Protein AF-A0A3P1YJA3-F1 (afdb_monomer)

Mean predicted aligned error: 10.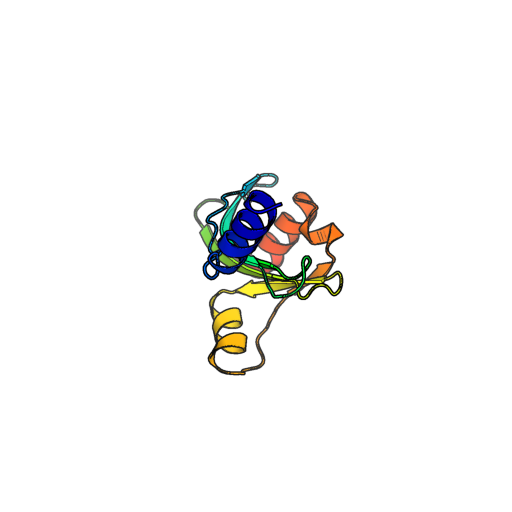39 Å

Secondary structure (DSSP, 8-state):
-HHHHHHHHHHTT----------EEESSSEEEEEEEEEE-SSTTEEEEEEEEEETTEEEEEEEEEESSSEEEEEEHHHHHHHHHH------EEEEHHHHHSHHHHHHHHIIIII-----

Sequence (119 aa):
MEQERLNHSMDRRKRNNSSSHYRIKTGSGVSILIVASEYGNRACELTELLLCHVGFKTVPVVSVNKGNGYVRLYSWENYVAETCYDKDAESISLSQDEYDDDALLNTAIEKHFLTLTKQ

Foldseek 3Di:
DVVVVVVVVVVVVPPPPFPQDWDWQDDDLKIKTFGTKDADPDPQWIKTWIFIDHDHDTFTKIWTTPPPQKIKIDGPVQVCCCPVVVDHGDTDIDGPVLCVDSVSVNVCCCVPPVPDDDD

Organism: Tannerella forsythia (NCBI:txid28112)

Radius of gyration: 17.04 Å; Cα contacts (8 Å, |Δi|>4): 199; chains: 1; bounding box: 58×28×35 Å

Structure (mmCIF, N/CA/C/O backbone):
data_AF-A0A3P1YJA3-F1
#
_entry.id   AF-A0A3P1YJA3-F1
#
loop_
_atom_site.group_PDB
_atom_site.id
_atom_site.type_symbol
_atom_site.label_atom_id
_atom_site.label_alt_id
_atom_site.label_comp_id
_atom_site.label_asym_id
_atom_site.label_entity_id
_atom_site.label_seq_id
_atom_site.pdbx_PDB_ins_code
_atom_site.Cartn_x
_atom_site.Cartn_y
_atom_site.Cartn_z
_atom_site.occupancy
_atom_site.B_iso_or_equiv
_atom_site.auth_seq_id
_atom_site.auth_comp_id
_atom_site.auth_asym_id
_atom_site.auth_atom_id
_atom_site.pdbx_PDB_model_num
ATOM 1 N N . MET A 1 1 ? 39.807 -13.650 -15.563 1.00 52.34 1 MET A N 1
ATOM 2 C CA . MET A 1 1 ? 38.898 -13.446 -16.715 1.00 52.34 1 MET A CA 1
ATOM 3 C C . MET A 1 1 ? 37.817 -14.531 -16.835 1.00 52.34 1 MET A C 1
ATOM 5 O O . MET A 1 1 ? 36.721 -14.221 -17.277 1.00 52.34 1 MET A O 1
ATOM 9 N N . GLU A 1 2 ? 38.056 -15.778 -16.402 1.00 45.34 2 GLU A N 1
ATOM 10 C CA . GLU A 1 2 ? 37.005 -16.820 -16.335 1.00 45.34 2 GLU A CA 1
ATOM 11 C C . GLU A 1 2 ? 36.070 -16.679 -15.115 1.00 45.34 2 GLU A C 1
ATOM 13 O O . GLU A 1 2 ? 34.876 -16.959 -15.201 1.00 45.34 2 GLU A O 1
ATOM 18 N N . GLN A 1 3 ? 36.584 -16.153 -13.998 1.00 43.34 3 GLN A N 1
ATOM 19 C CA . GLN A 1 3 ? 35.828 -15.987 -12.748 1.00 43.34 3 GLN A CA 1
ATOM 20 C C . GLN A 1 3 ? 34.728 -14.910 -12.832 1.00 43.34 3 GLN A C 1
ATOM 22 O O . GLN A 1 3 ? 33.643 -15.081 -12.284 1.00 43.34 3 GLN A O 1
ATOM 27 N N . GLU A 1 4 ? 34.960 -13.832 -13.589 1.00 45.97 4 GLU A N 1
ATOM 28 C CA . GLU A 1 4 ? 33.963 -12.770 -13.815 1.00 45.97 4 GLU A CA 1
ATOM 29 C C . GLU A 1 4 ? 32.794 -13.246 -14.690 1.00 45.97 4 GLU A C 1
ATOM 31 O O . GLU A 1 4 ? 31.650 -12.838 -14.487 1.00 45.97 4 GLU A O 1
ATOM 36 N N . ARG A 1 5 ? 33.046 -14.176 -15.623 1.00 46.78 5 ARG A N 1
ATOM 37 C CA . ARG A 1 5 ? 31.994 -14.788 -16.449 1.00 46.78 5 ARG A CA 1
ATOM 38 C C . ARG A 1 5 ? 31.119 -15.756 -15.653 1.00 46.78 5 ARG A C 1
ATOM 40 O O . ARG A 1 5 ? 29.915 -15.825 -15.900 1.00 46.78 5 ARG A O 1
ATOM 47 N N . LEU A 1 6 ? 31.692 -16.458 -14.673 1.00 44.25 6 LEU A N 1
ATOM 48 C CA . LEU A 1 6 ? 30.937 -17.316 -13.755 1.00 44.25 6 LEU A CA 1
ATOM 49 C C . LEU A 1 6 ? 30.002 -16.499 -12.852 1.00 44.25 6 LEU A C 1
ATOM 51 O O . LEU A 1 6 ? 28.835 -16.876 -12.721 1.00 44.25 6 LEU A O 1
ATOM 55 N N . ASN A 1 7 ? 30.459 -15.346 -12.345 1.00 43.62 7 ASN A N 1
ATOM 56 C CA . ASN A 1 7 ? 29.633 -14.441 -11.536 1.00 43.62 7 ASN A CA 1
ATOM 57 C C . ASN A 1 7 ? 28.425 -13.901 -12.316 1.00 43.62 7 ASN A C 1
ATOM 59 O O . ASN A 1 7 ? 27.307 -13.934 -11.804 1.00 43.62 7 ASN A O 1
ATOM 63 N N . HIS A 1 8 ? 28.599 -13.519 -13.585 1.00 42.88 8 HIS A N 1
ATOM 64 C CA . HIS A 1 8 ? 27.468 -13.099 -14.421 1.00 42.88 8 HIS A CA 1
ATOM 65 C C . HIS A 1 8 ? 26.521 -14.244 -14.816 1.00 42.88 8 HIS A C 1
ATOM 67 O O . HIS A 1 8 ? 25.340 -14.002 -15.075 1.00 42.88 8 HIS A O 1
ATOM 73 N N . SER A 1 9 ? 26.998 -15.495 -14.853 1.00 40.84 9 SER A N 1
ATOM 74 C CA . SER A 1 9 ? 26.139 -16.647 -15.165 1.00 40.84 9 SER A CA 1
ATOM 75 C C . SER A 1 9 ? 25.270 -17.087 -13.979 1.00 40.84 9 SER A C 1
ATOM 77 O O . SER A 1 9 ? 24.157 -17.572 -14.195 1.00 40.84 9 SER A O 1
ATOM 79 N N . MET A 1 10 ? 25.734 -16.877 -12.738 1.00 42.94 10 MET A N 1
ATOM 80 C CA . MET A 1 10 ? 24.929 -17.153 -11.540 1.00 42.94 10 MET A CA 1
ATOM 81 C C . MET A 1 10 ? 23.841 -16.101 -11.309 1.00 42.94 10 MET A C 1
ATOM 83 O O . MET A 1 10 ? 22.776 -16.433 -10.793 1.00 42.94 10 MET A O 1
ATOM 87 N N . ASP A 1 11 ? 24.066 -14.863 -11.751 1.00 45.59 11 ASP A N 1
ATOM 88 C CA . ASP A 1 11 ? 23.129 -13.750 -11.550 1.00 45.59 11 ASP A CA 1
ATOM 89 C C . ASP A 1 11 ? 21.824 -13.923 -12.349 1.00 45.59 11 ASP A C 1
ATOM 91 O O . ASP A 1 11 ? 20.735 -13.557 -11.915 1.00 45.59 11 ASP A O 1
ATOM 95 N N . ARG A 1 12 ? 21.892 -14.609 -13.498 1.00 41.88 12 ARG A N 1
ATOM 96 C CA . ARG A 1 12 ? 20.712 -14.913 -14.327 1.00 41.88 12 ARG A CA 1
ATOM 97 C C . ARG A 1 12 ? 19.842 -16.056 -13.794 1.00 41.88 12 ARG A C 1
ATOM 99 O O . ARG A 1 12 ? 18.742 -16.256 -14.307 1.00 41.88 12 ARG A O 1
ATOM 106 N N . ARG A 1 13 ? 20.309 -16.814 -12.790 1.00 43.50 13 ARG A N 1
ATOM 107 C CA . ARG A 1 13 ? 19.560 -17.938 -12.192 1.00 43.50 13 ARG A CA 1
ATOM 108 C C . ARG A 1 13 ? 18.750 -17.556 -10.949 1.00 43.50 13 ARG A C 1
ATOM 110 O O . ARG A 1 13 ? 18.003 -18.396 -10.464 1.00 43.50 13 ARG A O 1
ATOM 117 N N . LYS A 1 14 ? 18.789 -16.299 -10.488 1.00 43.09 14 LYS A N 1
ATOM 118 C CA . LYS A 1 14 ? 17.879 -15.774 -9.448 1.00 43.09 14 LYS A CA 1
ATOM 119 C C . LYS A 1 14 ? 16.537 -15.274 -10.012 1.00 43.09 14 LYS A C 1
ATOM 121 O O . LYS A 1 14 ? 15.952 -14.313 -9.523 1.00 43.09 14 LYS A O 1
ATOM 126 N N . ARG A 1 15 ? 16.004 -15.948 -11.037 1.00 42.19 15 ARG A N 1
ATOM 127 C CA . ARG A 1 15 ? 14.577 -15.851 -11.388 1.00 42.19 15 ARG A CA 1
ATOM 128 C C . ARG A 1 15 ? 13.784 -16.623 -10.336 1.00 42.19 15 ARG A C 1
ATOM 130 O O . ARG A 1 15 ? 13.524 -17.802 -10.527 1.00 42.19 15 ARG A O 1
ATOM 137 N N . ASN A 1 16 ? 13.589 -15.978 -9.190 1.00 42.56 16 ASN A N 1
ATOM 138 C CA . ASN A 1 16 ? 12.593 -16.207 -8.136 1.00 42.56 16 ASN A CA 1
ATOM 139 C C . ASN A 1 16 ? 13.049 -15.372 -6.933 1.00 42.56 16 ASN A C 1
ATOM 141 O O . ASN A 1 16 ? 13.440 -15.893 -5.892 1.00 42.56 16 ASN A O 1
ATOM 145 N N . ASN A 1 17 ? 13.089 -14.051 -7.109 1.00 43.69 17 ASN A N 1
ATOM 146 C CA . ASN A 1 17 ? 13.495 -13.114 -6.066 1.00 43.69 17 ASN A CA 1
ATOM 147 C C . ASN A 1 17 ? 12.299 -12.762 -5.158 1.00 43.69 17 ASN A C 1
ATOM 149 O O . ASN A 1 17 ? 12.102 -11.602 -4.811 1.00 43.69 17 ASN A O 1
ATOM 153 N N . SER A 1 18 ? 11.508 -13.762 -4.752 1.00 44.88 18 SER A N 1
ATOM 154 C CA . SER A 1 18 ? 10.595 -13.632 -3.611 1.00 44.88 18 SER A CA 1
ATOM 155 C C . SER A 1 18 ? 11.444 -13.664 -2.345 1.00 44.88 18 SER A C 1
ATOM 157 O O . SER A 1 18 ? 11.533 -14.670 -1.646 1.00 44.88 18 SER A O 1
ATOM 159 N N . SER A 1 19 ? 12.177 -12.583 -2.107 1.00 48.00 19 SER A N 1
ATOM 160 C CA . SER A 1 19 ? 12.934 -12.435 -0.880 1.00 48.00 19 SER A CA 1
ATOM 161 C C . SER A 1 19 ? 11.971 -11.969 0.199 1.00 48.00 19 SER A C 1
ATOM 163 O O . SER A 1 19 ? 11.535 -10.819 0.181 1.00 48.00 19 SER A O 1
ATOM 165 N N . SER A 1 20 ? 11.617 -12.862 1.122 1.00 45.16 20 SER A N 1
ATOM 166 C CA . SER A 1 20 ? 10.863 -12.518 2.328 1.00 45.16 20 SER A CA 1
ATOM 167 C C . SER A 1 20 ? 11.723 -11.610 3.210 1.00 45.16 20 SER A C 1
ATOM 169 O O . SER A 1 20 ? 12.472 -12.080 4.062 1.00 45.16 20 SER A O 1
ATOM 171 N N . HIS A 1 21 ? 11.670 -10.303 2.967 1.00 53.44 21 HIS A N 1
ATOM 172 C CA . HIS A 1 21 ? 12.263 -9.308 3.846 1.00 53.44 21 HIS A CA 1
ATOM 173 C C . HIS A 1 21 ? 11.176 -8.767 4.761 1.00 53.44 21 HIS A C 1
ATOM 175 O O . HIS A 1 21 ? 10.241 -8.112 4.313 1.00 53.44 21 HIS A O 1
ATOM 181 N N . TYR A 1 22 ? 11.317 -9.035 6.053 1.00 54.22 22 TYR A N 1
ATOM 182 C CA . TYR A 1 22 ? 10.459 -8.455 7.074 1.00 54.22 22 TYR A CA 1
ATOM 183 C C . TYR A 1 22 ? 11.080 -7.154 7.562 1.00 54.22 22 TYR A C 1
ATOM 185 O O . TYR A 1 22 ? 12.108 -7.148 8.241 1.00 54.22 22 TYR A O 1
ATOM 193 N N . ARG A 1 23 ? 10.435 -6.041 7.221 1.00 60.09 23 ARG A N 1
ATOM 194 C CA . ARG A 1 23 ? 10.639 -4.751 7.878 1.00 60.09 23 ARG A CA 1
ATOM 195 C C . ARG A 1 23 ? 9.410 -4.479 8.731 1.00 60.09 23 ARG A C 1
ATOM 197 O O . ARG A 1 23 ? 8.290 -4.560 8.233 1.00 60.09 23 ARG A O 1
ATOM 204 N N . ILE A 1 24 ? 9.635 -4.182 10.008 1.00 64.25 24 ILE A N 1
ATOM 205 C CA . ILE A 1 24 ? 8.585 -3.742 10.924 1.00 64.25 24 ILE A CA 1
ATOM 206 C C . ILE A 1 24 ? 8.696 -2.224 11.025 1.00 64.25 24 ILE A C 1
ATOM 208 O O . ILE A 1 24 ? 9.712 -1.715 11.499 1.00 64.25 24 ILE A O 1
ATOM 212 N N . LYS A 1 25 ? 7.675 -1.508 10.557 1.00 68.81 25 LYS A N 1
ATOM 213 C CA . LYS A 1 25 ? 7.533 -0.062 10.768 1.00 68.81 25 LYS A CA 1
ATOM 214 C C . LYS A 1 25 ? 6.570 0.149 11.935 1.00 68.81 25 LYS A C 1
ATOM 216 O O . LYS A 1 25 ? 5.459 -0.384 11.921 1.00 68.81 25 LYS A O 1
ATOM 221 N N . THR A 1 26 ? 7.006 0.862 12.972 1.00 60.62 26 THR A N 1
ATOM 222 C CA . THR A 1 26 ? 6.210 1.105 14.187 1.00 60.62 26 THR A CA 1
ATOM 223 C C . THR A 1 26 ? 6.196 2.585 14.513 1.00 60.62 26 THR A C 1
ATOM 225 O O . THR A 1 26 ? 7.260 3.175 14.687 1.00 60.62 26 THR A O 1
ATOM 228 N N . GLY A 1 27 ? 5.013 3.169 14.681 1.00 58.25 27 GLY A N 1
ATOM 229 C CA . GLY A 1 27 ? 4.924 4.556 15.127 1.00 58.25 27 GLY A CA 1
ATOM 230 C C . GLY A 1 27 ? 3.542 5.153 14.948 1.00 58.25 27 GLY A C 1
ATOM 231 O O . GLY A 1 27 ? 3.397 5.988 14.072 1.00 58.25 27 GLY A O 1
ATOM 232 N N . SER A 1 28 ? 2.561 4.691 15.740 1.00 61.34 28 SER A N 1
ATOM 233 C CA . SER A 1 28 ? 1.237 5.322 15.995 1.00 61.34 28 SER A CA 1
ATOM 234 C C . SER A 1 28 ? 0.160 4.290 16.387 1.00 61.34 28 SER A C 1
ATOM 236 O O . SER A 1 28 ? -0.950 4.318 15.871 1.00 61.34 28 SER A O 1
ATOM 238 N N . GLY A 1 29 ? 0.464 3.281 17.213 1.00 70.94 29 GLY A N 1
ATOM 239 C CA . GLY A 1 29 ? -0.489 2.177 17.462 1.00 70.94 29 GLY A CA 1
ATOM 240 C C . GLY A 1 29 ? -0.796 1.302 16.230 1.00 70.94 29 GLY A C 1
ATOM 241 O O . GLY A 1 29 ? -1.425 0.255 16.380 1.00 70.94 29 GLY A O 1
ATOM 242 N N . VAL A 1 30 ? -0.298 1.702 15.055 1.00 79.00 30 VAL A N 1
ATOM 243 C CA . VAL A 1 30 ? -0.185 0.931 13.823 1.00 79.00 30 VAL A CA 1
ATOM 244 C C . VAL A 1 30 ? 1.196 0.271 13.802 1.00 79.00 30 VAL A C 1
ATOM 246 O O . VAL A 1 30 ? 2.220 0.939 13.993 1.00 79.00 30 VAL A O 1
ATOM 249 N N . SER A 1 31 ? 1.238 -1.037 13.569 1.00 85.00 31 SER A N 1
ATOM 250 C CA . SER A 1 31 ? 2.454 -1.739 13.162 1.00 85.00 31 SER A CA 1
ATOM 251 C C . SER A 1 31 ? 2.266 -2.321 11.769 1.00 85.00 31 SER A C 1
ATOM 253 O O . SER A 1 31 ? 1.241 -2.926 11.463 1.00 85.00 31 SER A O 1
ATOM 255 N N . ILE A 1 32 ? 3.252 -2.116 10.902 1.00 88.25 32 ILE A N 1
ATOM 256 C CA . ILE A 1 32 ? 3.223 -2.616 9.528 1.00 88.25 32 ILE A CA 1
ATOM 257 C C . ILE A 1 32 ? 4.345 -3.629 9.377 1.00 88.25 32 ILE A C 1
ATOM 259 O O . ILE A 1 32 ? 5.513 -3.306 9.604 1.00 88.25 32 ILE A O 1
ATOM 263 N N . LEU A 1 33 ? 3.980 -4.846 8.989 1.00 89.06 33 LEU A N 1
ATOM 264 C CA . LEU A 1 33 ? 4.900 -5.925 8.670 1.00 89.06 33 LEU A CA 1
ATOM 265 C C . LEU A 1 33 ? 4.913 -6.152 7.160 1.00 89.06 33 LEU A C 1
ATOM 267 O O . LEU A 1 33 ? 3.894 -6.518 6.583 1.00 89.06 33 LEU A O 1
ATOM 271 N N . ILE A 1 34 ? 6.074 -6.007 6.529 1.00 90.44 34 ILE A N 1
ATOM 272 C CA . ILE A 1 34 ? 6.261 -6.451 5.143 1.00 90.44 34 ILE A CA 1
ATOM 273 C C . ILE A 1 34 ? 6.436 -7.972 5.152 1.00 90.44 34 ILE A C 1
ATOM 275 O O . ILE A 1 34 ? 7.355 -8.480 5.791 1.00 90.44 34 ILE A O 1
ATOM 279 N N . VAL A 1 35 ? 5.542 -8.712 4.497 1.00 89.88 35 VAL A N 1
ATOM 280 C CA . VAL A 1 35 ? 5.581 -10.189 4.487 1.00 89.88 35 VAL A CA 1
ATOM 281 C C . VAL A 1 35 ? 6.144 -10.766 3.195 1.00 89.88 35 VAL A C 1
ATOM 283 O O . VAL A 1 35 ? 6.705 -11.862 3.198 1.00 89.88 35 VAL A O 1
ATOM 286 N N . ALA A 1 36 ? 6.022 -10.033 2.094 1.00 88.50 36 ALA A N 1
ATOM 287 C CA . ALA A 1 36 ? 6.586 -10.407 0.809 1.00 88.50 36 ALA A CA 1
ATOM 288 C C . ALA A 1 36 ? 6.899 -9.152 0.001 1.00 88.50 36 ALA A C 1
ATOM 290 O O . ALA A 1 36 ? 6.138 -8.187 0.049 1.00 88.50 36 ALA A O 1
ATOM 291 N N . SER A 1 37 ? 7.980 -9.215 -0.769 1.00 91.25 37 SER A N 1
ATOM 292 C CA . SER A 1 37 ? 8.378 -8.173 -1.708 1.00 91.25 37 SER A CA 1
ATOM 293 C C . SER A 1 37 ? 8.727 -8.820 -3.047 1.00 91.25 37 SER A C 1
ATOM 295 O O . SER A 1 37 ? 9.424 -9.838 -3.095 1.00 91.25 37 SER A O 1
ATOM 297 N N . GLU A 1 38 ? 8.257 -8.218 -4.132 1.00 90.25 38 GLU A N 1
ATOM 298 C CA . GLU A 1 38 ? 8.556 -8.598 -5.506 1.00 90.25 38 GLU A CA 1
ATOM 299 C C . GLU A 1 38 ? 9.088 -7.382 -6.263 1.00 90.25 38 GLU A C 1
ATOM 301 O O . GLU A 1 38 ? 8.415 -6.358 -6.392 1.00 90.25 38 GLU A O 1
ATOM 306 N N . TYR A 1 39 ? 10.313 -7.498 -6.770 1.00 88.94 39 TYR A N 1
ATOM 307 C CA . TYR A 1 39 ? 10.925 -6.465 -7.597 1.00 88.94 39 TYR A CA 1
ATOM 308 C C . TYR A 1 39 ? 10.501 -6.635 -9.052 1.00 88.94 39 TYR A C 1
ATOM 310 O O . TYR A 1 39 ? 10.515 -7.746 -9.585 1.00 88.94 39 TYR A O 1
ATOM 318 N N . GLY A 1 40 ? 10.160 -5.521 -9.695 1.00 86.56 40 GLY A N 1
ATOM 319 C CA . GLY A 1 40 ? 9.850 -5.495 -11.118 1.00 86.56 40 GLY A CA 1
ATOM 320 C C . GLY A 1 40 ? 11.098 -5.519 -12.002 1.00 86.56 40 GLY A C 1
ATOM 321 O O . GLY A 1 40 ? 12.208 -5.848 -11.581 1.00 86.56 40 GLY A O 1
ATOM 322 N N . ASN A 1 41 ? 10.913 -5.146 -13.268 1.00 84.88 41 ASN A N 1
ATOM 323 C CA . ASN A 1 41 ? 11.997 -5.148 -14.253 1.00 84.88 41 ASN A CA 1
ATOM 324 C C . ASN A 1 41 ? 12.917 -3.933 -14.099 1.00 84.88 41 ASN A C 1
ATOM 326 O O . ASN A 1 41 ? 14.068 -3.962 -14.542 1.00 84.88 41 ASN A O 1
ATOM 330 N N . ARG A 1 42 ? 12.407 -2.849 -13.506 1.00 83.94 42 ARG A N 1
ATOM 331 C CA . ARG A 1 42 ? 13.179 -1.641 -13.199 1.00 83.94 42 ARG A CA 1
ATOM 332 C C . ARG A 1 42 ? 13.549 -1.624 -11.722 1.00 83.94 42 ARG A C 1
ATOM 334 O O . ARG A 1 42 ? 12.784 -2.077 -10.883 1.00 83.94 42 ARG A O 1
ATOM 341 N N . ALA A 1 43 ? 14.691 -1.019 -11.400 1.00 78.56 43 ALA A N 1
ATOM 342 C CA . ALA A 1 43 ? 15.201 -0.949 -10.027 1.00 78.56 43 ALA A CA 1
ATOM 343 C C . ALA A 1 43 ? 14.244 -0.253 -9.036 1.00 78.56 43 ALA A C 1
ATOM 345 O O . ALA A 1 43 ? 14.310 -0.510 -7.841 1.00 78.56 43 ALA A O 1
ATOM 346 N N . CYS A 1 44 ? 13.369 0.621 -9.535 1.00 81.94 44 CYS A N 1
ATOM 347 C CA . CYS A 1 44 ? 12.366 1.345 -8.756 1.00 81.94 44 CYS A CA 1
ATOM 348 C C . CYS A 1 44 ? 10.976 0.684 -8.759 1.00 81.94 44 CYS A C 1
ATOM 350 O O . CYS A 1 44 ? 10.057 1.214 -8.141 1.00 81.94 44 CYS A O 1
ATOM 352 N N . GLU A 1 45 ? 10.795 -0.440 -9.458 1.00 90.00 45 GLU A N 1
ATOM 353 C CA . GLU A 1 45 ? 9.542 -1.191 -9.433 1.00 90.00 45 GLU A CA 1
ATOM 354 C C . GLU A 1 45 ? 9.554 -2.182 -8.269 1.00 90.00 45 GLU A C 1
ATOM 356 O O . GLU A 1 45 ? 10.422 -3.055 -8.191 1.00 90.00 45 GLU A O 1
ATOM 361 N N . LEU A 1 46 ? 8.572 -2.061 -7.382 1.00 93.19 46 LEU A N 1
ATOM 362 C CA . LEU A 1 46 ? 8.459 -2.881 -6.182 1.00 93.19 46 LEU A CA 1
ATOM 363 C C . LEU A 1 46 ? 6.986 -3.089 -5.849 1.00 93.19 46 LEU A C 1
ATOM 365 O O . LEU A 1 46 ? 6.211 -2.136 -5.824 1.00 93.19 46 LEU A O 1
ATOM 369 N N . THR A 1 47 ? 6.602 -4.335 -5.610 1.00 94.56 47 THR A N 1
ATOM 370 C CA . THR A 1 47 ? 5.297 -4.698 -5.057 1.00 94.56 47 THR A CA 1
ATOM 371 C C . THR A 1 47 ? 5.511 -5.358 -3.708 1.00 94.56 47 THR A C 1
ATOM 373 O O . THR A 1 47 ? 6.322 -6.277 -3.612 1.00 94.56 47 THR A O 1
ATOM 376 N N . GLU A 1 48 ? 4.813 -4.913 -2.669 1.00 94.19 48 GLU A N 1
ATOM 377 C CA . GLU A 1 48 ? 4.943 -5.484 -1.329 1.00 94.19 48 GLU A CA 1
ATOM 378 C C . GLU A 1 48 ? 3.580 -5.859 -0.759 1.00 94.19 48 GLU A C 1
ATOM 380 O O . GLU A 1 48 ? 2.608 -5.118 -0.890 1.00 94.19 48 GLU A O 1
ATOM 385 N N . LEU A 1 49 ? 3.513 -7.009 -0.091 1.00 94.44 49 LEU A N 1
ATOM 386 C CA . LEU A 1 49 ? 2.379 -7.363 0.752 1.00 94.44 49 LEU A CA 1
ATOM 387 C C . LEU A 1 49 ? 2.693 -6.932 2.184 1.00 94.44 49 LEU A C 1
ATOM 389 O O . LEU A 1 49 ? 3.682 -7.364 2.781 1.00 94.44 49 LEU A O 1
ATOM 393 N N . LEU A 1 50 ? 1.822 -6.093 2.724 1.00 93.19 50 LEU A N 1
ATOM 394 C CA . LEU A 1 50 ? 1.894 -5.507 4.049 1.00 93.19 50 LEU A CA 1
ATOM 395 C C . LEU A 1 50 ? 0.807 -6.133 4.927 1.00 93.19 50 LEU A C 1
ATOM 397 O O . LEU A 1 50 ? -0.360 -6.172 4.544 1.00 93.19 50 LEU A O 1
ATOM 401 N N . LEU A 1 51 ? 1.163 -6.592 6.123 1.00 92.56 51 LEU A N 1
ATOM 402 C CA . LEU A 1 51 ? 0.210 -6.863 7.195 1.00 92.56 51 LEU A CA 1
ATOM 403 C C . LEU A 1 51 ? 0.200 -5.667 8.140 1.00 92.56 51 LEU A C 1
ATOM 405 O O . LEU A 1 51 ? 1.164 -5.415 8.863 1.00 92.56 51 LEU A O 1
ATOM 409 N N . CYS A 1 52 ? -0.891 -4.911 8.096 1.00 90.94 52 CYS A N 1
ATOM 410 C CA . CYS A 1 52 ? -1.085 -3.716 8.899 1.00 90.94 52 CYS A CA 1
ATOM 411 C C . CYS A 1 52 ? -1.929 -4.055 10.127 1.00 90.94 52 CYS A C 1
ATOM 413 O O . CYS A 1 52 ? -3.069 -4.504 9.995 1.00 90.94 52 CYS A O 1
ATOM 415 N N . HIS A 1 53 ? -1.384 -3.823 11.316 1.00 87.19 53 HIS A N 1
ATOM 416 C CA . HIS A 1 53 ? -2.025 -4.130 12.586 1.00 87.19 53 HIS A CA 1
ATOM 417 C C . HIS A 1 53 ? -2.344 -2.857 13.368 1.00 87.19 53 HIS A C 1
ATOM 419 O O . HIS A 1 53 ? -1.454 -2.043 13.591 1.00 87.19 53 HIS A O 1
ATOM 425 N N . VAL A 1 54 ? -3.583 -2.721 13.849 1.00 80.69 54 VAL A N 1
ATOM 426 C CA . VAL A 1 54 ? -3.990 -1.710 14.845 1.00 80.69 54 VAL A CA 1
ATOM 427 C C . VAL A 1 54 ? -4.823 -2.388 15.922 1.00 80.69 54 VAL A C 1
ATOM 429 O O . VAL A 1 54 ? -5.896 -2.934 15.651 1.00 80.69 54 VAL A O 1
ATOM 432 N N . GLY A 1 55 ? -4.328 -2.374 17.161 1.00 76.62 55 GLY A N 1
ATOM 433 C CA . GLY A 1 55 ? -4.935 -3.126 18.261 1.00 76.62 55 GLY A CA 1
ATOM 434 C C . GLY A 1 55 ? -5.031 -4.620 17.929 1.00 76.62 55 GLY A C 1
ATOM 435 O O . GLY A 1 55 ? -4.015 -5.282 17.747 1.00 76.62 55 GLY A O 1
ATOM 436 N N . PHE A 1 56 ? -6.256 -5.145 17.829 1.00 77.00 56 PHE A N 1
ATOM 437 C CA . PHE A 1 56 ? -6.530 -6.550 17.480 1.00 77.00 56 PHE A CA 1
ATOM 438 C C . PHE A 1 56 ? -6.886 -6.766 16.003 1.00 77.00 56 PHE A C 1
ATOM 440 O O . PHE A 1 56 ? -7.159 -7.894 15.592 1.00 77.00 56 PHE A O 1
ATOM 447 N N . LYS A 1 57 ? -6.927 -5.700 15.197 1.00 84.12 57 LYS A N 1
ATOM 448 C CA . LYS A 1 57 ? -7.257 -5.788 13.774 1.00 84.12 57 LYS A CA 1
ATOM 449 C C . LYS A 1 57 ? -5.992 -5.944 12.956 1.00 84.12 57 LYS A C 1
ATOM 451 O O . LYS A 1 57 ? -5.017 -5.242 13.191 1.00 84.12 57 LYS A O 1
ATOM 456 N N . THR A 1 58 ? -6.048 -6.847 11.985 1.00 88.88 58 THR A N 1
ATOM 457 C CA . THR A 1 58 ? -5.000 -7.063 10.988 1.00 88.88 58 THR A CA 1
ATOM 458 C C . THR A 1 58 ? -5.636 -6.957 9.617 1.00 88.88 58 THR A C 1
ATOM 460 O O . THR A 1 58 ? -6.616 -7.657 9.361 1.00 88.88 58 THR A O 1
ATOM 463 N N . VAL A 1 59 ? -5.096 -6.109 8.748 1.00 91.06 59 VAL A N 1
ATOM 464 C CA . VAL A 1 59 ? -5.571 -5.966 7.369 1.00 91.06 59 VAL A CA 1
ATOM 465 C C . VAL A 1 59 ? -4.399 -6.136 6.404 1.00 91.06 59 VAL A C 1
ATOM 467 O O . VAL A 1 59 ? -3.375 -5.469 6.578 1.00 91.06 59 VAL A O 1
ATOM 470 N N . PRO A 1 60 ? -4.519 -7.027 5.402 1.00 93.94 60 PRO A N 1
ATOM 471 C CA . PRO A 1 60 ? -3.544 -7.126 4.331 1.00 93.94 60 PRO A CA 1
ATOM 472 C C . PRO A 1 60 ? -3.715 -5.961 3.349 1.00 93.94 60 PRO A C 1
ATOM 474 O O . PRO A 1 60 ? -4.797 -5.749 2.793 1.00 93.94 60 PRO A O 1
ATOM 477 N N . VAL A 1 61 ? -2.629 -5.232 3.120 1.00 95.38 61 VAL A N 1
ATOM 478 C CA . VAL A 1 61 ? -2.538 -4.120 2.171 1.00 95.38 61 VAL A CA 1
ATOM 479 C C . VAL A 1 61 ? -1.432 -4.433 1.174 1.00 95.38 61 VAL A C 1
ATOM 481 O O . VAL A 1 61 ? -0.372 -4.911 1.561 1.00 95.38 61 VAL A O 1
ATOM 484 N N . VAL A 1 62 ? -1.661 -4.179 -0.110 1.00 96.75 62 VAL A N 1
ATOM 485 C CA . VAL A 1 62 ? -0.635 -4.354 -1.146 1.00 96.75 62 VAL A CA 1
ATOM 486 C C . VAL A 1 62 ? -0.144 -2.988 -1.586 1.00 96.75 62 VAL A C 1
ATOM 488 O O . VAL A 1 62 ? -0.956 -2.151 -1.977 1.00 96.75 62 VAL A O 1
ATOM 491 N N . SER A 1 63 ? 1.166 -2.758 -1.530 1.00 96.50 63 SER A N 1
ATOM 492 C CA . SER A 1 63 ? 1.801 -1.577 -2.107 1.00 96.50 63 SER A CA 1
ATOM 493 C C . SER A 1 63 ? 2.368 -1.899 -3.485 1.00 96.50 63 SER A C 1
ATOM 495 O O . SER A 1 63 ? 2.940 -2.963 -3.702 1.00 96.50 63 SER A O 1
ATOM 497 N N . VAL A 1 64 ? 2.186 -0.990 -4.442 1.00 96.62 64 VAL A N 1
ATOM 498 C CA . VAL A 1 64 ? 2.670 -1.131 -5.817 1.00 96.62 64 VAL A CA 1
ATOM 499 C C . VAL A 1 64 ? 3.346 0.164 -6.241 1.00 96.62 64 VAL A C 1
ATOM 501 O O . VAL A 1 64 ? 2.694 1.191 -6.435 1.00 96.62 64 VAL A O 1
ATOM 504 N N . ASN A 1 65 ? 4.656 0.099 -6.448 1.00 95.38 65 ASN A N 1
ATOM 505 C CA . ASN A 1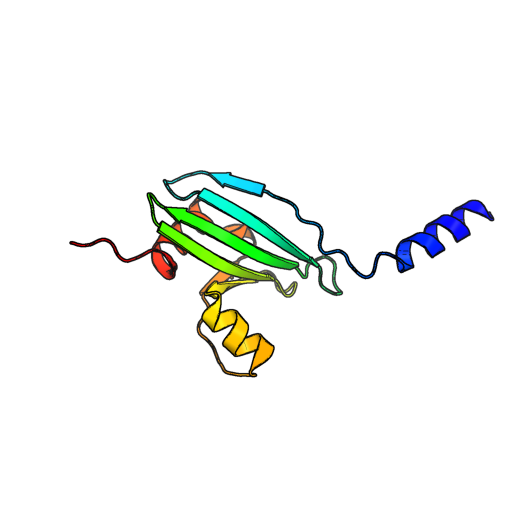 65 ? 5.456 1.146 -7.062 1.00 95.38 65 ASN A CA 1
ATOM 506 C C . ASN A 1 65 ? 5.829 0.733 -8.491 1.00 95.38 65 ASN A C 1
ATOM 508 O O . ASN A 1 65 ? 6.426 -0.322 -8.712 1.00 95.38 65 ASN A O 1
ATOM 512 N N . LYS A 1 66 ? 5.479 1.569 -9.475 1.00 93.19 66 LYS A N 1
ATOM 513 C CA . LYS A 1 66 ? 5.824 1.366 -10.896 1.00 93.19 66 LYS A CA 1
ATOM 514 C C . LYS A 1 66 ? 7.013 2.222 -11.355 1.00 93.19 66 LYS A C 1
ATOM 516 O O . LYS A 1 66 ? 7.243 2.380 -12.552 1.00 93.19 66 LYS A O 1
ATOM 521 N N . GLY A 1 67 ? 7.753 2.805 -10.415 1.00 90.19 67 GLY A N 1
ATOM 522 C CA . GLY A 1 67 ? 8.909 3.649 -10.689 1.00 90.19 67 GLY A CA 1
ATOM 523 C C . GLY A 1 67 ? 8.569 5.062 -11.159 1.00 90.19 67 GLY A C 1
ATOM 524 O O . GLY A 1 67 ? 9.406 5.708 -11.785 1.00 90.19 67 GLY A O 1
ATOM 525 N N . ASN A 1 68 ? 7.349 5.536 -10.901 1.00 91.44 68 ASN A N 1
ATOM 526 C CA . ASN A 1 68 ? 6.852 6.851 -11.323 1.00 91.44 68 ASN A CA 1
ATOM 527 C C . ASN A 1 68 ? 6.835 7.894 -10.187 1.00 91.44 68 ASN A C 1
ATOM 529 O O . ASN A 1 68 ? 6.242 8.954 -10.356 1.00 91.44 68 ASN A O 1
ATOM 533 N N . GLY A 1 69 ? 7.462 7.594 -9.044 1.00 92.12 69 GLY A N 1
ATOM 534 C CA . GLY A 1 69 ? 7.487 8.470 -7.867 1.00 92.12 69 GLY A CA 1
ATOM 535 C C . GLY A 1 69 ? 6.251 8.369 -6.969 1.00 92.12 69 GLY A C 1
ATOM 536 O O . GLY A 1 69 ? 6.174 9.090 -5.976 1.00 92.12 69 GLY A O 1
ATOM 537 N N . TYR A 1 70 ? 5.315 7.471 -7.286 1.00 95.56 70 TYR A N 1
ATOM 538 C CA . TYR A 1 70 ? 4.114 7.222 -6.496 1.00 95.56 70 TYR A CA 1
ATOM 539 C C . TYR A 1 70 ? 3.967 5.735 -6.165 1.00 95.56 70 TYR A C 1
ATOM 541 O O . TYR A 1 70 ? 4.304 4.858 -6.963 1.00 95.56 70 TYR A O 1
ATOM 549 N N 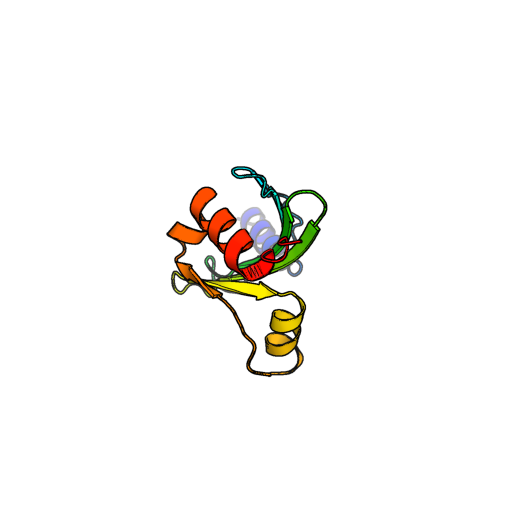. VAL A 1 71 ? 3.405 5.463 -4.992 1.00 96.75 71 VAL A N 1
ATOM 550 C CA . VAL A 1 71 ? 3.071 4.128 -4.504 1.00 96.75 71 VAL A CA 1
ATOM 551 C C . VAL A 1 71 ? 1.554 4.027 -4.388 1.00 96.75 71 VAL A C 1
ATOM 553 O O . VAL A 1 71 ? 0.927 4.790 -3.651 1.00 96.75 71 VAL A O 1
ATOM 556 N N . ARG A 1 72 ? 0.947 3.089 -5.123 1.00 97.25 72 ARG A N 1
ATOM 557 C CA . ARG A 1 72 ? -0.477 2.758 -4.967 1.00 97.25 72 ARG A CA 1
ATOM 558 C C . ARG A 1 72 ? -0.634 1.740 -3.846 1.00 97.25 72 AR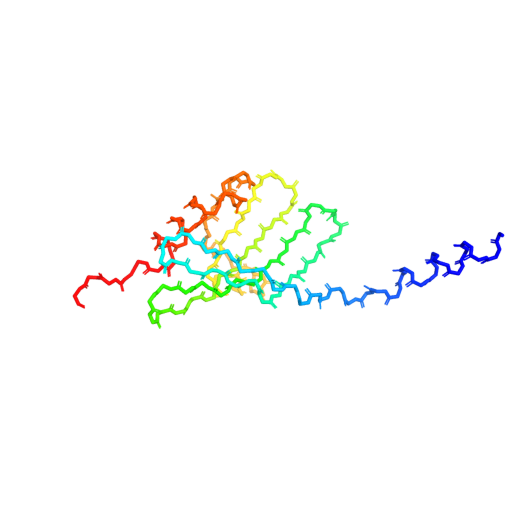G A C 1
ATOM 560 O O . ARG A 1 72 ? 0.082 0.744 -3.832 1.00 97.25 72 ARG A O 1
ATOM 567 N N . LEU A 1 73 ? -1.569 1.974 -2.933 1.00 97.31 73 LEU A N 1
ATOM 568 C CA . LEU A 1 73 ? -1.946 1.038 -1.879 1.00 97.31 73 LEU A CA 1
ATOM 569 C C . LEU A 1 73 ? -3.350 0.495 -2.146 1.00 97.31 73 LEU A C 1
ATOM 571 O O . LEU A 1 73 ? -4.278 1.257 -2.429 1.00 97.31 73 LEU A O 1
ATOM 575 N N . TYR A 1 74 ? -3.503 -0.816 -2.006 1.00 97.19 74 TYR A N 1
ATOM 576 C CA . TYR A 1 74 ? -4.741 -1.550 -2.251 1.00 97.19 74 TYR A CA 1
ATOM 577 C C . TYR A 1 74 ? -5.113 -2.392 -1.040 1.00 97.19 74 TYR A C 1
ATOM 579 O O . TYR A 1 74 ? -4.236 -2.907 -0.345 1.00 97.19 74 TYR A O 1
ATOM 587 N N . SER A 1 75 ? -6.409 -2.647 -0.857 1.00 95.31 75 SER A N 1
ATOM 588 C CA . SER A 1 75 ? -6.818 -3.843 -0.124 1.00 95.31 75 SER A CA 1
ATOM 589 C C . SER A 1 75 ? -6.401 -5.079 -0.926 1.00 95.31 75 SER A C 1
ATOM 591 O O . SER A 1 75 ? -6.288 -5.024 -2.154 1.00 95.31 75 SER A O 1
ATOM 593 N N . TRP A 1 76 ? -6.202 -6.211 -0.254 1.00 93.38 76 TRP A N 1
ATOM 594 C CA . TRP A 1 76 ? -5.924 -7.472 -0.949 1.00 93.38 76 TRP A CA 1
ATOM 595 C C . TRP A 1 76 ? -6.963 -7.789 -2.040 1.00 93.38 76 TRP A C 1
ATOM 597 O O . TRP A 1 76 ? -6.606 -8.163 -3.154 1.00 93.38 76 TRP A O 1
ATOM 607 N N . GLU A 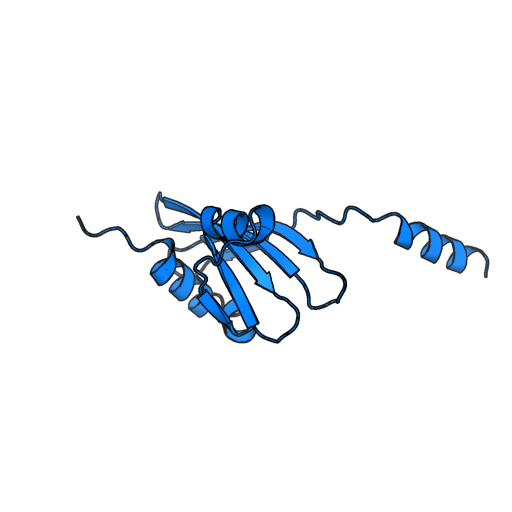1 77 ? -8.247 -7.583 -1.740 1.00 93.69 77 GLU A N 1
ATOM 608 C CA . GLU A 1 77 ? -9.351 -7.837 -2.671 1.00 93.69 77 GLU A CA 1
ATOM 609 C C . GLU A 1 77 ? -9.271 -6.952 -3.920 1.00 93.69 77 GLU A C 1
ATOM 611 O O . GLU A 1 77 ? -9.398 -7.458 -5.035 1.00 93.69 77 GLU A O 1
ATOM 616 N N . ASN A 1 78 ? -8.992 -5.655 -3.750 1.00 96.19 78 ASN A N 1
ATOM 617 C CA . ASN A 1 78 ? -8.871 -4.721 -4.869 1.00 96.19 78 ASN A CA 1
ATOM 618 C C . ASN A 1 78 ? -7.628 -5.005 -5.714 1.00 96.19 78 ASN A C 1
ATOM 620 O O . ASN A 1 78 ? -7.692 -4.935 -6.938 1.00 96.19 78 ASN A O 1
ATOM 624 N N . TYR A 1 79 ? -6.512 -5.377 -5.081 1.00 96.00 79 TYR A N 1
ATOM 625 C CA . TYR A 1 79 ? -5.307 -5.768 -5.806 1.00 96.00 79 TYR A CA 1
ATOM 626 C C . TYR A 1 79 ? -5.557 -6.996 -6.689 1.00 96.00 79 TYR A C 1
ATOM 628 O O . TYR A 1 79 ? -5.199 -6.997 -7.866 1.00 96.00 79 TYR A O 1
ATOM 636 N N . VAL A 1 80 ? -6.214 -8.029 -6.153 1.00 94.38 80 VAL A N 1
ATOM 637 C CA . VAL A 1 80 ? -6.578 -9.226 -6.928 1.00 94.38 80 VAL A CA 1
ATOM 638 C C . VAL A 1 80 ? -7.589 -8.879 -8.028 1.00 94.38 80 VAL A C 1
ATOM 640 O O . VAL A 1 80 ? -7.462 -9.378 -9.145 1.00 94.38 80 VAL A O 1
ATOM 643 N N . ALA A 1 81 ? -8.562 -8.004 -7.750 1.00 93.94 81 ALA A N 1
ATOM 644 C CA . ALA A 1 81 ? -9.521 -7.527 -8.745 1.00 93.94 81 ALA A CA 1
ATOM 645 C C . ALA A 1 81 ? -8.844 -6.867 -9.954 1.00 93.94 81 ALA A C 1
ATOM 647 O O . ALA A 1 81 ? -9.151 -7.229 -11.091 1.00 93.94 81 ALA A O 1
ATOM 648 N N . GLU A 1 82 ? -7.897 -5.960 -9.709 1.00 94.19 82 GLU A N 1
ATOM 649 C CA . GLU A 1 82 ? -7.185 -5.249 -10.774 1.00 94.19 82 GLU A CA 1
ATOM 650 C C . GLU A 1 82 ? -6.195 -6.158 -11.507 1.00 94.19 82 GLU A C 1
ATOM 652 O O . GLU A 1 82 ? -6.170 -6.174 -12.732 1.00 94.19 82 GLU A O 1
ATOM 657 N N . THR A 1 83 ? -5.406 -6.958 -10.785 1.00 90.81 83 THR A N 1
ATOM 658 C CA . THR A 1 83 ? -4.275 -7.688 -11.390 1.00 90.81 83 THR A CA 1
ATOM 659 C C . THR A 1 83 ? -4.622 -9.048 -11.979 1.00 90.81 83 THR A C 1
ATOM 661 O O . THR A 1 83 ? -3.941 -9.499 -12.896 1.00 90.81 83 THR A O 1
ATOM 664 N N . CYS A 1 84 ? -5.638 -9.732 -11.448 1.00 91.19 84 CYS A N 1
ATOM 665 C CA . CYS A 1 84 ? -6.008 -11.077 -11.898 1.00 91.19 84 CYS A CA 1
ATOM 666 C C . CYS A 1 84 ? -7.267 -11.091 -12.766 1.00 91.19 84 CYS A C 1
ATOM 668 O O . CYS A 1 84 ? -7.485 -12.055 -13.499 1.00 91.19 84 CYS A O 1
ATOM 670 N N . TYR A 1 85 ? -8.110 -10.061 -12.661 1.00 89.50 85 TYR A N 1
ATOM 671 C 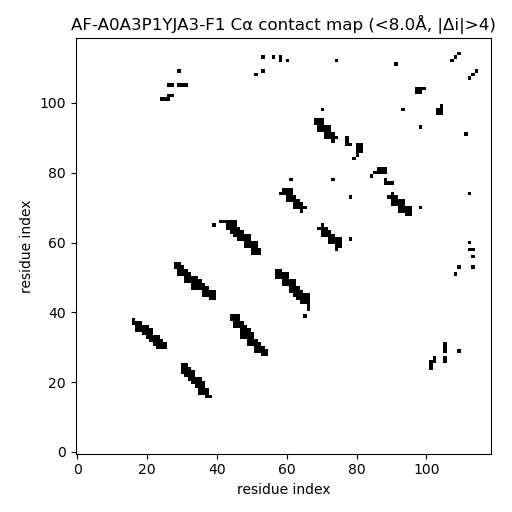CA . TYR A 1 85 ? -9.401 -10.013 -13.349 1.00 89.50 85 TYR A CA 1
ATOM 672 C C . TYR A 1 85 ? -9.569 -8.792 -14.262 1.00 89.50 85 TYR A C 1
ATOM 674 O O . TYR A 1 85 ? -10.664 -8.623 -14.797 1.00 89.50 85 TYR A O 1
ATOM 682 N N . ASP A 1 86 ? -8.527 -7.966 -14.434 1.00 88.88 86 ASP A N 1
ATOM 683 C CA . ASP A 1 86 ? -8.530 -6.740 -15.249 1.00 88.88 86 ASP A CA 1
ATOM 684 C C . ASP A 1 86 ? -9.729 -5.818 -14.947 1.00 88.88 86 ASP A C 1
ATOM 686 O O . ASP A 1 86 ? -10.334 -5.224 -15.842 1.00 88.88 86 ASP A O 1
ATOM 690 N N . LYS A 1 87 ? -10.122 -5.729 -13.669 1.00 89.62 87 LYS A N 1
ATOM 691 C CA . LYS A 1 87 ? -11.202 -4.845 -13.214 1.00 89.62 87 LYS A CA 1
ATOM 692 C C . LYS A 1 87 ? -10.629 -3.581 -12.606 1.00 89.62 87 LYS A C 1
ATOM 694 O O . LYS A 1 87 ? -9.766 -3.656 -11.738 1.00 89.62 87 LYS A O 1
ATOM 699 N N . ASP A 1 88 ? -11.193 -2.435 -12.963 1.00 91.12 88 ASP A N 1
ATOM 700 C CA . ASP A 1 88 ? -10.904 -1.195 -12.248 1.00 91.12 88 ASP A CA 1
ATOM 701 C C . ASP A 1 88 ? -11.241 -1.372 -10.760 1.00 91.12 88 ASP A C 1
ATOM 703 O O . ASP A 1 88 ? -12.365 -1.738 -10.399 1.00 91.12 88 ASP A O 1
ATOM 707 N N . ALA A 1 89 ? -10.252 -1.145 -9.897 1.00 93.25 89 ALA A N 1
ATOM 708 C CA . ALA A 1 89 ? -10.374 -1.331 -8.459 1.00 93.25 89 ALA A CA 1
ATOM 709 C C . ALA A 1 89 ? -9.870 -0.101 -7.702 1.00 93.25 89 ALA A C 1
ATOM 711 O O . ALA A 1 89 ? -8.956 0.604 -8.138 1.00 93.25 89 ALA A O 1
ATOM 712 N N . GLU A 1 90 ? -10.468 0.155 -6.540 1.00 94.12 90 GLU A N 1
ATOM 713 C CA . GLU A 1 90 ? -10.097 1.304 -5.722 1.00 94.12 90 GLU A CA 1
ATOM 714 C C . GLU A 1 90 ? -8.710 1.124 -5.095 1.00 94.12 90 GLU A C 1
ATOM 716 O O . GLU A 1 90 ? -8.352 0.065 -4.572 1.00 94.12 90 GLU A O 1
ATOM 721 N N . SER A 1 91 ? -7.943 2.209 -5.104 1.00 95.62 91 SER A N 1
ATOM 722 C CA . SER A 1 91 ? -6.621 2.304 -4.494 1.00 95.62 91 SER A CA 1
ATOM 723 C C . SER A 1 91 ? -6.403 3.717 -3.981 1.00 95.62 91 SER A C 1
ATOM 725 O O . SER A 1 91 ? -6.940 4.661 -4.565 1.00 95.62 91 SER A O 1
ATOM 727 N N . ILE A 1 92 ? -5.532 3.885 -2.993 1.00 96.62 92 ILE A N 1
ATOM 728 C CA . ILE A 1 92 ? -4.994 5.206 -2.656 1.00 96.62 92 ILE A CA 1
ATOM 729 C C . ILE A 1 92 ? -3.605 5.372 -3.262 1.00 96.62 92 ILE A C 1
ATOM 731 O O . ILE A 1 92 ? -2.872 4.398 -3.400 1.00 96.62 92 ILE A O 1
ATOM 735 N N . SER A 1 93 ? -3.237 6.599 -3.609 1.00 97.00 93 SER A N 1
ATOM 736 C CA . SER A 1 93 ? -1.903 6.922 -4.115 1.00 97.00 93 SER A CA 1
ATOM 737 C C . SER A 1 93 ? -1.184 7.800 -3.104 1.00 97.00 93 SER A C 1
ATOM 739 O O . SER A 1 93 ? -1.729 8.823 -2.694 1.00 97.00 93 SER A O 1
ATOM 741 N N . LEU A 1 94 ? 0.033 7.410 -2.739 1.00 97.50 94 LEU A N 1
ATOM 742 C CA . LEU A 1 94 ? 0.974 8.211 -1.961 1.00 97.50 94 LEU A CA 1
ATOM 743 C C . LEU A 1 94 ? 2.167 8.567 -2.847 1.00 97.50 94 LEU A C 1
ATOM 745 O O . LEU A 1 94 ? 2.528 7.797 -3.739 1.00 97.50 94 LEU A O 1
ATOM 749 N N . SER A 1 95 ? 2.796 9.713 -2.619 1.00 97.12 95 SER A N 1
ATOM 750 C CA . SER A 1 95 ? 4.151 9.946 -3.123 1.00 97.12 95 SER A CA 1
ATOM 751 C C . SER A 1 95 ? 5.146 8.990 -2.454 1.00 97.12 95 SER A C 1
ATOM 753 O O . SER A 1 95 ? 4.875 8.431 -1.388 1.00 97.12 95 SER A O 1
ATOM 755 N N . GLN A 1 96 ? 6.308 8.789 -3.078 1.00 92.69 96 GLN A N 1
ATOM 756 C CA . GLN A 1 96 ? 7.373 7.970 -2.492 1.00 92.69 96 GLN A CA 1
ATOM 757 C C . GLN A 1 96 ? 7.793 8.490 -1.107 1.00 92.69 96 GLN A C 1
ATOM 759 O O . GLN A 1 96 ? 7.923 7.695 -0.181 1.00 92.69 96 GLN A O 1
ATOM 764 N N . ASP A 1 97 ? 7.916 9.811 -0.948 1.00 94.19 97 ASP A N 1
ATOM 765 C CA . ASP A 1 97 ? 8.294 10.437 0.324 1.00 94.19 97 ASP A CA 1
ATOM 766 C C . ASP A 1 97 ? 7.247 10.170 1.423 1.00 94.19 97 ASP A C 1
ATOM 768 O O . ASP A 1 97 ? 7.602 9.856 2.556 1.00 94.19 97 ASP A O 1
ATOM 772 N N . GLU A 1 98 ? 5.952 10.218 1.087 1.00 95.25 98 GLU A N 1
ATOM 773 C CA . GLU A 1 98 ? 4.863 9.886 2.022 1.00 95.25 98 GLU A CA 1
ATOM 774 C C . GLU A 1 98 ? 4.831 8.398 2.404 1.00 95.25 98 GLU A C 1
ATOM 776 O O . GLU A 1 98 ? 4.441 8.063 3.519 1.00 95.25 98 GLU A O 1
ATOM 781 N N . TYR A 1 99 ? 5.213 7.498 1.492 1.00 92.94 99 TYR A N 1
ATOM 782 C CA . TYR A 1 99 ? 5.306 6.061 1.775 1.00 92.94 99 TYR A CA 1
ATOM 783 C C . TYR A 1 99 ? 6.521 5.716 2.653 1.00 92.94 99 TYR A C 1
ATOM 785 O O . TYR A 1 99 ? 6.477 4.802 3.487 1.00 92.94 99 TYR A O 1
ATOM 793 N N . ASP A 1 100 ? 7.624 6.438 2.461 1.00 90.12 100 ASP A N 1
ATOM 794 C CA . ASP A 1 100 ? 8.854 6.233 3.216 1.00 90.12 100 ASP A CA 1
ATOM 795 C C . ASP A 1 100 ? 8.795 6.852 4.619 1.00 90.12 100 ASP A C 1
ATOM 797 O O . ASP A 1 100 ? 9.435 6.315 5.529 1.00 90.12 100 ASP A O 1
ATOM 801 N N . ASP A 1 101 ? 7.983 7.894 4.818 1.00 90.56 101 ASP A N 1
ATOM 802 C CA . ASP A 1 101 ? 7.673 8.460 6.131 1.00 90.56 101 ASP A CA 1
ATOM 803 C C . ASP A 1 101 ? 6.694 7.569 6.916 1.00 90.56 101 ASP A C 1
ATOM 805 O O . ASP A 1 101 ? 5.531 7.379 6.551 1.00 90.56 101 ASP A O 1
ATOM 809 N N . ASP A 1 102 ? 7.164 7.021 8.037 1.00 87.44 102 ASP A N 1
ATOM 810 C CA . ASP A 1 102 ? 6.386 6.072 8.833 1.00 87.44 102 ASP A CA 1
ATOM 811 C C . ASP A 1 102 ? 5.107 6.694 9.431 1.00 87.44 102 ASP A C 1
ATOM 813 O O . ASP A 1 102 ? 4.095 6.003 9.547 1.00 87.44 102 ASP A O 1
ATOM 817 N N . ALA A 1 103 ? 5.105 7.983 9.789 1.00 87.62 103 ALA A N 1
ATOM 818 C CA . ALA A 1 103 ? 3.938 8.632 10.389 1.00 87.62 103 ALA A CA 1
ATOM 819 C C . ALA A 1 103 ? 2.847 8.909 9.345 1.00 87.62 103 ALA A C 1
ATOM 821 O O . ALA A 1 103 ? 1.656 8.689 9.608 1.00 87.62 103 ALA A O 1
ATOM 822 N N . LEU A 1 104 ? 3.245 9.359 8.152 1.00 91.25 104 LEU A N 1
ATOM 823 C CA . LEU A 1 104 ? 2.328 9.598 7.037 1.00 91.25 104 LEU A CA 1
ATOM 824 C C . LEU A 1 104 ? 1.755 8.284 6.502 1.00 91.25 104 LEU A C 1
ATOM 826 O O . LEU A 1 104 ? 0.534 8.177 6.347 1.00 91.25 104 LEU A O 1
ATOM 830 N N . LEU A 1 105 ? 2.596 7.260 6.327 1.00 91.12 105 LEU A N 1
ATOM 831 C CA . LEU A 1 105 ? 2.143 5.930 5.931 1.00 91.12 105 LEU A CA 1
ATOM 832 C C . LEU A 1 105 ? 1.153 5.355 6.948 1.00 91.12 105 LEU A C 1
ATOM 834 O O . LEU A 1 105 ? 0.065 4.924 6.565 1.00 91.12 105 LEU A O 1
ATOM 838 N N . ASN A 1 106 ? 1.478 5.385 8.244 1.00 88.75 106 ASN A N 1
ATOM 839 C CA . ASN A 1 106 ? 0.577 4.863 9.269 1.00 88.75 106 ASN A CA 1
ATOM 840 C C . ASN A 1 106 ? -0.764 5.610 9.292 1.00 88.75 106 ASN A C 1
ATOM 842 O O . ASN A 1 106 ? -1.811 4.972 9.395 1.00 88.75 106 ASN A O 1
ATOM 846 N N . THR A 1 107 ? -0.750 6.938 9.132 1.00 88.88 107 THR A N 1
ATOM 847 C CA . THR A 1 107 ? -1.972 7.755 9.052 1.00 88.88 107 THR A CA 1
ATOM 848 C C . THR A 1 107 ? -2.830 7.362 7.848 1.00 88.88 107 THR A C 1
ATOM 850 O O . THR A 1 107 ? -4.052 7.240 7.966 1.00 88.88 107 THR A O 1
ATOM 853 N N . ALA A 1 108 ? -2.211 7.135 6.686 1.00 91.50 108 ALA A N 1
ATOM 854 C CA . ALA A 1 108 ? -2.912 6.690 5.486 1.00 91.50 108 ALA A CA 1
ATOM 855 C C . ALA A 1 108 ? -3.528 5.296 5.678 1.00 91.50 108 ALA A C 1
ATOM 857 O O . ALA A 1 108 ? -4.702 5.090 5.359 1.00 91.50 108 ALA A O 1
ATOM 858 N N . ILE A 1 109 ? -2.764 4.363 6.253 1.00 90.44 109 ILE A N 1
ATOM 859 C CA . ILE A 1 109 ? -3.223 3.009 6.567 1.00 90.44 109 ILE A CA 1
ATOM 860 C C . ILE A 1 109 ? -4.410 3.038 7.531 1.00 90.44 109 ILE A C 1
ATOM 862 O O . ILE A 1 109 ? -5.446 2.427 7.257 1.00 90.44 109 ILE A O 1
ATOM 866 N N . GLU A 1 110 ? -4.293 3.789 8.624 1.00 87.62 110 GLU A N 1
ATOM 867 C CA . GLU A 1 110 ? -5.352 3.914 9.618 1.00 87.62 110 GLU A CA 1
ATOM 868 C C . GLU A 1 110 ? -6.629 4.483 8.994 1.00 87.62 110 GLU A C 1
ATOM 870 O O . GLU A 1 110 ? -7.699 3.882 9.100 1.00 87.62 110 GLU A O 1
ATOM 875 N N . LYS A 1 111 ? -6.505 5.602 8.270 1.00 88.88 111 LYS A N 1
ATOM 876 C CA . LYS A 1 111 ? -7.630 6.323 7.668 1.00 88.88 111 LYS A CA 1
ATOM 877 C C . LYS A 1 111 ? 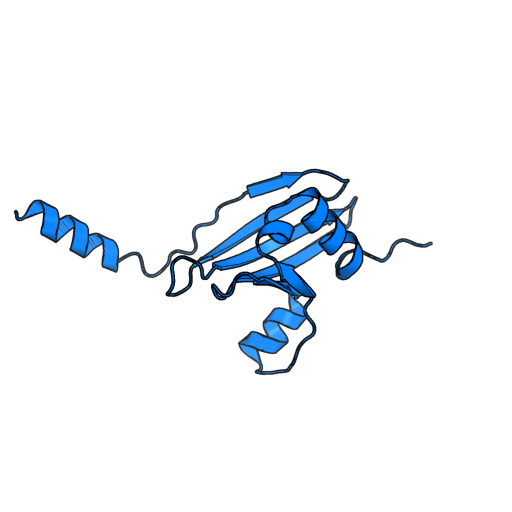-8.364 5.523 6.595 1.00 88.88 111 LYS A C 1
ATOM 879 O O . LYS A 1 111 ? -9.586 5.631 6.521 1.00 88.88 111 LYS A O 1
ATOM 884 N N . HIS A 1 112 ? -7.647 4.785 5.750 1.00 89.75 112 HIS A N 1
ATOM 885 C CA . HIS A 1 112 ? -8.220 4.193 4.536 1.00 89.75 112 HIS A CA 1
ATOM 886 C C . HIS A 1 112 ? -8.469 2.688 4.621 1.00 89.75 112 HIS A C 1
ATOM 888 O O . HIS A 1 112 ? -9.331 2.190 3.904 1.00 89.75 112 HIS A O 1
ATOM 894 N N . PHE A 1 113 ? -7.757 1.969 5.490 1.00 88.12 113 PHE A N 1
ATOM 895 C CA . PHE A 1 113 ? -7.843 0.507 5.553 1.00 88.12 113 PHE A CA 1
ATOM 896 C C . PHE A 1 113 ? -8.260 -0.022 6.925 1.00 88.12 113 PHE A C 1
ATOM 898 O O . PHE A 1 113 ? -8.660 -1.180 7.029 1.00 88.12 113 PHE A O 1
ATOM 905 N N . LEU A 1 114 ? -8.193 0.802 7.977 1.00 79.88 114 LEU A N 1
ATOM 906 C CA . LEU A 1 114 ? -8.485 0.376 9.351 1.00 79.88 114 LEU A CA 1
ATOM 907 C C . LEU A 1 114 ? -9.599 1.182 10.029 1.00 79.88 114 LEU A C 1
ATOM 909 O O . LEU A 1 114 ? -9.980 0.855 11.157 1.00 79.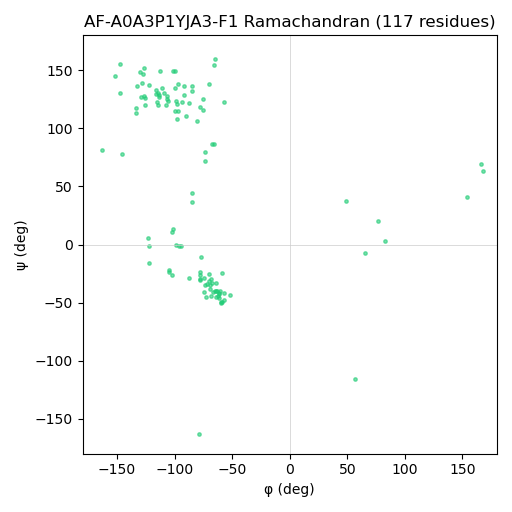88 114 LEU A O 1
ATOM 913 N N . THR A 1 115 ? -10.175 2.186 9.360 1.00 66.31 115 THR A N 1
ATOM 914 C CA . THR A 1 115 ? -11.314 2.959 9.866 1.00 66.31 115 THR A CA 1
ATOM 915 C C . THR A 1 115 ? -12.569 2.099 9.953 1.00 66.31 115 THR A C 1
ATOM 917 O O . THR A 1 115 ? -13.406 2.086 9.064 1.00 66.31 115 THR A O 1
ATOM 920 N N . LEU A 1 116 ? -12.718 1.409 11.084 1.00 51.72 116 LEU A N 1
ATOM 921 C CA . LEU A 1 116 ? -13.987 1.009 11.691 1.00 51.72 116 LEU A CA 1
ATOM 922 C C . LEU A 1 116 ? -13.726 0.631 13.156 1.00 51.72 116 LEU A C 1
ATOM 924 O O . LEU A 1 116 ? -13.618 -0.539 13.494 1.00 51.72 116 LEU A O 1
ATOM 928 N N . THR A 1 117 ? -13.650 1.611 14.049 1.00 45.53 117 THR A N 1
ATOM 929 C CA . THR A 1 117 ? -14.075 1.425 15.449 1.00 45.53 117 THR A CA 1
ATOM 930 C C . THR A 1 117 ? -14.671 2.736 15.936 1.00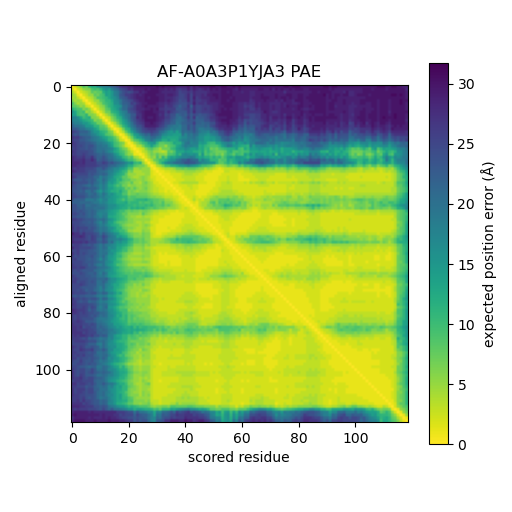 45.53 117 THR A C 1
ATOM 932 O O . THR A 1 117 ? -14.047 3.519 16.646 1.00 45.53 117 THR A O 1
ATOM 935 N N . LYS A 1 118 ? -15.912 2.988 15.524 1.00 38.31 118 LYS A N 1
ATOM 936 C CA . LYS A 1 118 ? -16.868 3.603 16.436 1.00 38.31 118 LYS A CA 1
ATOM 937 C C . LYS A 1 118 ? -17.955 2.576 16.715 1.00 38.31 118 LYS A C 1
ATOM 939 O O . LYS A 1 118 ? -18.582 2.108 15.770 1.00 38.31 118 LYS A O 1
ATOM 944 N N . GLN A 1 119 ? -18.148 2.375 18.019 1.00 34.22 119 GLN A N 1
ATOM 945 C CA . GLN A 1 119 ? -19.148 1.575 18.731 1.00 34.22 119 GLN A CA 1
ATOM 946 C C . GLN A 1 119 ? -18.734 0.138 19.027 1.00 34.22 119 GLN A C 1
ATOM 948 O O . GLN A 1 119 ? -18.660 -0.687 18.095 1.00 34.22 119 GLN A O 1
#

pLDDT: mean 79.02, std 19.84, range [34.22, 97.5]

Solvent-accessible surface area (backbone atoms only — not comparable to full-atom values): 6721 Å² total; per-residue (Å²): 122,68,68,64,55,51,57,59,58,56,64,71,66,60,84,73,61,71,51,70,55,74,50,78,50,76,62,75,74,37,38,35,36,33,64,36,35,41,68,53,98,48,96,58,17,38,35,33,39,29,44,39,31,45,89,92,47,74,42,58,33,34,39,40,26,78,57,77,60,41,32,38,38,20,46,54,68,30,45,48,36,35,75,75,62,76,35,97,51,72,64,49,78,36,45,46,70,45,60,70,34,62,58,54,34,41,50,51,45,42,67,73,72,57,74,76,84,84,133